Protein AF-A0A2V9N8Z6-F1 (afdb_monomer_lite)

Foldseek 3Di:
DPDPPPQDPDPVSVVQVVVCVVVQHHPVRHGDDDPPPPDDPVVVVVVVVCCVVVVVVVVVPDDPVRVVVVVVVVCCVVPPDDD

Sequence (83 aa):
MPKSSSKDRDFVTVARRVVEHAIGEHLDGTPLEKEVDERSPRAVKAGQLGGLKGGKARAKKLSSSRRRAIARKAAATRWKSEN

Radius of gyration: 19.71 Å; chains: 1; bounding box: 37×30×50 Å

pLDDT: mean 83.87, std 14.42, range [39.12, 95.81]

Secondary structure (DSSP, 8-state):
-PPPP-----HHHHHHHHHHHHHTB-TTSPBPP-----S-HHHHHHHHHHHHHHHHHHHHHS-HHHHHHHHHHHHHHHH----

Structure (mmCIF, N/CA/C/O backbone):
data_AF-A0A2V9N8Z6-F1
#
_entry.id   AF-A0A2V9N8Z6-F1
#
loop_
_atom_site.group_PDB
_atom_site.id
_atom_site.type_symbol
_atom_site.label_atom_id
_atom_site.label_alt_id
_atom_site.label_comp_id
_atom_site.label_asym_id
_atom_site.label_entity_id
_atom_site.label_seq_id
_atom_site.pdbx_PDB_ins_code
_atom_site.Cartn_x
_atom_site.Cartn_y
_atom_site.Cartn_z
_atom_site.occupancy
_atom_site.B_iso_or_equiv
_atom_site.auth_seq_id
_atom_site.auth_comp_id
_atom_site.auth_asym_id
_atom_site.auth_atom_id
_atom_site.pdbx_PDB_model_num
ATOM 1 N N . MET A 1 1 ? 11.744 13.947 5.757 1.00 39.12 1 MET A N 1
ATOM 2 C CA . MET A 1 1 ? 10.979 12.810 5.196 1.00 39.12 1 MET A CA 1
ATOM 3 C C . MET A 1 1 ? 10.755 13.107 3.728 1.00 39.12 1 MET A C 1
ATOM 5 O O . MET A 1 1 ? 10.241 14.192 3.468 1.00 39.12 1 MET A O 1
ATOM 9 N N . PRO A 1 2 ? 11.162 12.248 2.780 1.00 39.12 2 PRO A N 1
ATOM 10 C CA . PRO A 1 2 ? 10.833 12.494 1.382 1.00 39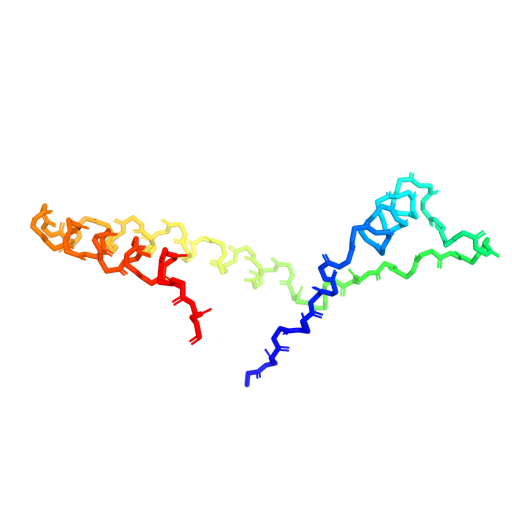.12 2 PRO A CA 1
ATOM 11 C C . PRO A 1 2 ? 9.304 12.522 1.252 1.00 39.12 2 PRO A C 1
ATOM 13 O O . PRO A 1 2 ? 8.627 11.570 1.646 1.00 39.12 2 PRO A O 1
ATOM 16 N N . LYS A 1 3 ? 8.752 13.654 0.796 1.00 44.53 3 LYS A N 1
ATOM 17 C CA . LYS A 1 3 ? 7.339 13.753 0.409 1.00 44.53 3 LYS A CA 1
ATOM 18 C C . LYS A 1 3 ? 7.143 12.719 -0.693 1.00 44.53 3 LYS A C 1
ATOM 20 O O . LYS A 1 3 ? 7.867 12.778 -1.683 1.00 44.53 3 LYS A O 1
ATOM 25 N N . SER A 1 4 ? 6.230 11.761 -0.516 1.00 49.78 4 SER A N 1
ATOM 26 C CA . SER A 1 4 ? 5.903 10.836 -1.602 1.00 49.78 4 SER A CA 1
ATOM 27 C C . SER A 1 4 ? 5.533 11.686 -2.809 1.00 49.78 4 SER A C 1
ATOM 29 O O . SER A 1 4 ? 4.628 12.520 -2.688 1.00 49.78 4 SER A O 1
ATOM 31 N N . SER A 1 5 ? 6.254 11.534 -3.920 1.00 52.19 5 SER A N 1
ATOM 32 C CA . SER A 1 5 ? 5.913 12.240 -5.147 1.00 52.19 5 SER A CA 1
ATOM 33 C C . SER A 1 5 ? 4.441 11.958 -5.428 1.00 52.19 5 SER A C 1
ATOM 35 O O . SER A 1 5 ? 3.980 10.816 -5.338 1.00 52.19 5 SER A O 1
ATOM 37 N N . SER A 1 6 ? 3.667 13.025 -5.617 1.00 55.16 6 SER A N 1
ATOM 38 C CA . SER A 1 6 ? 2.256 12.918 -5.960 1.00 55.16 6 SER A CA 1
ATOM 39 C C . SER A 1 6 ? 2.194 12.193 -7.295 1.00 55.16 6 SER A C 1
ATOM 41 O O . SER A 1 6 ? 2.418 12.796 -8.335 1.00 55.16 6 SER A O 1
ATOM 43 N N . LYS A 1 7 ? 2.010 10.873 -7.264 1.00 60.09 7 LYS A N 1
ATOM 44 C CA . LYS A 1 7 ? 1.948 10.059 -8.472 1.00 60.09 7 LYS A CA 1
ATOM 45 C C . LYS A 1 7 ? 0.733 10.561 -9.244 1.00 60.09 7 LYS A C 1
ATOM 47 O O . LYS A 1 7 ? -0.378 10.461 -8.719 1.00 60.09 7 LYS A O 1
ATOM 52 N N . ASP A 1 8 ? 0.964 11.163 -10.414 1.00 63.19 8 ASP A N 1
ATOM 53 C CA . ASP A 1 8 ? -0.102 11.712 -11.257 1.00 63.19 8 ASP A CA 1
ATOM 54 C C . ASP A 1 8 ? -1.230 10.695 -11.373 1.00 63.19 8 ASP A C 1
ATOM 56 O O . ASP A 1 8 ? -0.998 9.547 -11.765 1.00 63.19 8 ASP A O 1
ATOM 60 N N . ARG A 1 9 ? -2.429 11.105 -10.954 1.00 73.19 9 ARG A N 1
ATOM 61 C CA . ARG A 1 9 ? -3.628 10.257 -10.942 1.00 73.19 9 ARG A CA 1
ATOM 62 C C . ARG A 1 9 ? -4.433 10.375 -12.233 1.00 73.19 9 ARG A C 1
ATOM 64 O O . ARG A 1 9 ? -5.597 9.991 -12.255 1.00 73.19 9 ARG A O 1
ATOM 71 N N . ASP A 1 10 ? -3.839 10.941 -13.275 1.00 88.50 10 ASP A N 1
ATOM 72 C CA . ASP A 1 10 ? -4.444 10.981 -14.596 1.00 88.50 10 ASP A CA 1
ATOM 73 C C . ASP A 1 10 ? -4.489 9.568 -15.202 1.00 88.50 10 ASP A C 1
ATOM 75 O O . ASP A 1 10 ? -3.503 8.824 -15.174 1.00 88.50 10 ASP A O 1
ATOM 79 N N . PHE A 1 11 ? -5.648 9.192 -15.743 1.00 89.06 11 PHE A N 1
ATOM 80 C CA . PHE A 1 11 ? -5.892 7.843 -16.249 1.00 89.06 11 PHE A CA 1
ATOM 81 C C . PHE A 1 11 ? -5.005 7.505 -17.447 1.00 89.06 11 PHE A C 1
ATOM 83 O O . PHE A 1 11 ? -4.517 6.378 -17.534 1.00 89.06 11 PHE A O 1
ATOM 90 N N . VAL A 1 12 ? -4.753 8.473 -18.334 1.00 92.62 12 VAL A N 1
ATOM 91 C CA . VAL A 1 12 ? -3.901 8.274 -19.516 1.00 92.62 12 VAL A CA 1
ATOM 92 C C . VAL A 1 12 ? -2.458 8.035 -19.079 1.00 92.62 12 VAL A C 1
ATOM 94 O O 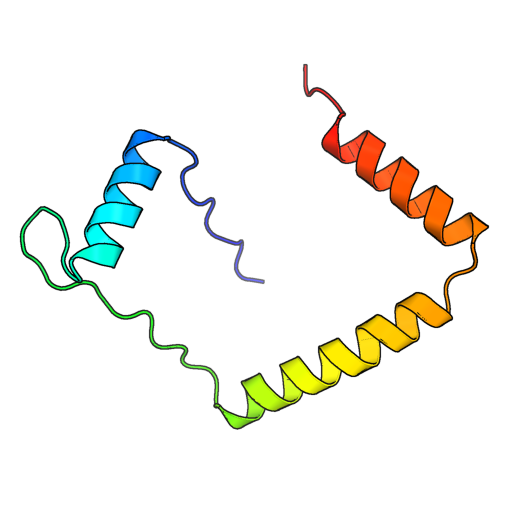. VAL A 1 12 ? -1.807 7.098 -19.537 1.00 92.62 12 VAL A O 1
ATOM 97 N N . THR A 1 13 ? -1.983 8.814 -18.109 1.00 88.31 13 THR A N 1
ATOM 98 C CA . THR A 1 13 ? -0.648 8.664 -17.525 1.00 88.31 13 THR A CA 1
ATOM 99 C C . THR A 1 13 ? -0.473 7.312 -16.829 1.00 88.31 13 THR A C 1
ATOM 101 O O . THR A 1 13 ? 0.582 6.686 -16.948 1.00 88.31 13 THR A O 1
ATOM 104 N N . VAL A 1 14 ? -1.497 6.829 -16.118 1.00 89.88 14 VAL A N 1
ATOM 105 C CA . VAL A 1 14 ? -1.478 5.491 -15.505 1.00 89.88 14 VAL A CA 1
ATOM 106 C C . VAL A 1 14 ? -1.457 4.401 -16.572 1.00 89.88 14 VAL A C 1
ATOM 108 O O . VAL A 1 14 ? -0.624 3.502 -16.483 1.00 89.88 14 VAL A O 1
ATOM 111 N N . ALA A 1 15 ? -2.325 4.486 -17.583 1.00 91.69 15 ALA A N 1
ATOM 112 C CA . ALA A 1 15 ? -2.379 3.509 -18.666 1.00 91.69 15 ALA A CA 1
ATOM 113 C C . ALA A 1 15 ? -1.036 3.418 -19.401 1.00 91.69 15 ALA A C 1
ATOM 115 O O . ALA A 1 15 ? -0.506 2.319 -19.564 1.00 91.69 15 ALA A O 1
ATOM 116 N N . ARG A 1 16 ? -0.432 4.567 -19.736 1.00 91.38 16 ARG A N 1
ATOM 117 C CA . ARG A 1 16 ? 0.913 4.635 -20.320 1.00 91.38 16 ARG A CA 1
ATOM 118 C C . ARG A 1 16 ? 1.938 3.920 -19.443 1.00 91.38 16 ARG A C 1
ATOM 120 O O . ARG A 1 16 ? 2.625 3.031 -19.927 1.00 91.38 16 ARG A O 1
ATOM 127 N N . ARG A 1 17 ? 2.000 4.245 -18.146 1.00 88.62 17 ARG A N 1
ATOM 128 C CA . ARG A 1 17 ? 2.950 3.619 -17.208 1.00 88.62 17 ARG A CA 1
ATOM 129 C C . ARG A 1 17 ? 2.774 2.104 -17.117 1.00 88.62 17 ARG A C 1
ATOM 131 O O . ARG A 1 17 ? 3.773 1.407 -17.009 1.00 88.62 17 ARG A O 1
ATOM 138 N N . VAL A 1 18 ? 1.540 1.593 -17.140 1.00 90.62 18 VAL A N 1
ATOM 139 C CA . VAL A 1 18 ? 1.282 0.142 -17.120 1.00 90.62 18 VAL A CA 1
ATOM 140 C C . VAL A 1 18 ? 1.831 -0.522 -18.378 1.00 90.62 18 VAL A C 1
ATOM 142 O O . VAL A 1 18 ? 2.496 -1.549 -18.263 1.00 90.62 18 VAL A O 1
ATOM 145 N N . VAL A 1 19 ? 1.582 0.065 -19.553 1.00 92.81 19 VAL A N 1
ATOM 146 C CA . VAL A 1 19 ? 2.103 -0.455 -20.825 1.00 92.81 19 VAL A CA 1
ATOM 147 C C . VAL A 1 19 ? 3.625 -0.438 -20.818 1.00 92.81 19 VAL A C 1
ATOM 149 O O . VAL A 1 19 ? 4.224 -1.477 -21.062 1.00 92.81 19 VAL A O 1
ATOM 152 N N . GLU A 1 20 ? 4.241 0.687 -20.448 1.00 92.56 20 GLU A N 1
ATOM 153 C CA . GLU A 1 20 ? 5.700 0.812 -20.359 1.00 92.56 20 GLU A CA 1
ATOM 154 C C . GLU A 1 20 ? 6.290 -0.261 -19.437 1.00 92.56 20 GLU A C 1
ATOM 156 O O . GLU A 1 20 ? 7.198 -0.995 -19.818 1.00 92.56 20 GLU A O 1
ATOM 161 N N . HIS A 1 21 ? 5.722 -0.442 -18.241 1.00 88.31 21 HIS A N 1
ATOM 162 C CA . HIS A 1 21 ? 6.203 -1.455 -17.299 1.00 88.31 21 HIS A CA 1
ATOM 163 C C . HIS A 1 21 ? 6.033 -2.893 -17.807 1.00 88.31 21 HIS A C 1
ATOM 165 O O . HIS A 1 21 ? 6.820 -3.762 -17.439 1.00 88.31 21 HIS A O 1
ATOM 171 N N . ALA A 1 22 ? 5.004 -3.153 -18.619 1.00 89.94 22 ALA A N 1
ATOM 172 C CA . ALA A 1 22 ? 4.757 -4.464 -19.207 1.00 89.94 22 ALA A CA 1
ATOM 173 C C . ALA A 1 22 ? 5.726 -4.777 -20.357 1.00 89.94 22 ALA A C 1
ATOM 175 O O . ALA A 1 22 ? 6.153 -5.924 -20.479 1.00 89.94 22 ALA A O 1
ATOM 176 N N . ILE A 1 23 ? 6.079 -3.777 -21.174 1.00 90.88 23 ILE A N 1
ATOM 177 C CA . ILE A 1 23 ? 7.031 -3.938 -22.284 1.00 90.88 23 ILE A CA 1
ATOM 178 C C . ILE A 1 23 ? 8.494 -3.853 -21.822 1.00 90.88 23 ILE A C 1
ATOM 180 O O . ILE A 1 23 ? 9.369 -4.402 -22.481 1.00 90.88 23 ILE A O 1
ATOM 184 N N . GLY A 1 24 ? 8.769 -3.227 -20.671 1.00 85.31 24 GLY A N 1
ATOM 185 C CA . GLY A 1 24 ? 10.130 -3.057 -20.144 1.00 85.31 24 GLY A CA 1
ATOM 186 C C . GLY A 1 24 ? 10.885 -1.853 -20.725 1.00 85.31 24 GLY A C 1
ATOM 187 O O . GLY A 1 24 ? 12.064 -1.661 -20.430 1.00 85.31 24 GLY A O 1
ATOM 188 N N . GLU A 1 25 ? 10.194 -1.023 -21.497 1.00 90.75 25 GLU A N 1
ATOM 189 C CA . GLU A 1 25 ? 10.701 0.132 -22.234 1.00 90.75 25 GLU A CA 1
ATOM 190 C C . GLU A 1 25 ? 9.669 1.265 -22.161 1.00 90.75 25 GLU A C 1
ATOM 192 O O . GLU A 1 25 ? 8.488 1.049 -21.880 1.00 90.75 25 GLU A O 1
ATOM 197 N N . HIS A 1 26 ? 10.104 2.495 -22.385 1.00 88.38 26 HIS A N 1
ATOM 198 C CA . HIS A 1 26 ? 9.201 3.609 -22.623 1.00 88.38 26 HIS A CA 1
ATOM 199 C C . HIS A 1 26 ? 8.553 3.477 -24.004 1.00 88.38 26 HIS A C 1
ATOM 201 O O . HIS A 1 26 ? 9.087 2.809 -24.888 1.00 88.38 26 HIS A O 1
ATOM 207 N N . LEU A 1 27 ? 7.425 4.158 -24.228 1.00 85.56 27 LEU A N 1
ATOM 208 C CA . LEU A 1 27 ? 6.789 4.159 -25.554 1.00 85.56 27 LEU A CA 1
ATOM 209 C C . LEU A 1 27 ? 7.691 4.737 -26.664 1.00 85.56 27 LEU A C 1
ATOM 211 O O . LEU A 1 27 ? 7.473 4.440 -27.834 1.00 85.56 27 LEU A O 1
ATOM 215 N N . ASP A 1 28 ? 8.722 5.500 -26.292 1.00 85.50 28 ASP A N 1
ATOM 216 C CA . ASP A 1 28 ? 9.735 6.056 -27.197 1.00 85.50 28 ASP A CA 1
ATOM 217 C C . ASP A 1 28 ? 10.889 5.070 -27.498 1.00 85.50 28 ASP A C 1
ATOM 219 O O . ASP A 1 28 ? 11.859 5.430 -28.165 1.00 85.50 28 ASP A O 1
ATOM 223 N N . GLY A 1 29 ? 10.817 3.832 -26.991 1.00 82.25 29 GLY A N 1
ATOM 224 C CA . GLY A 1 29 ? 11.819 2.777 -27.196 1.00 82.25 29 GLY A CA 1
ATOM 225 C C . GLY A 1 29 ? 13.062 2.892 -26.309 1.00 82.25 29 GLY A C 1
ATOM 226 O O . GLY A 1 29 ? 14.026 2.148 -26.485 1.00 82.25 29 GLY A O 1
ATOM 227 N N . THR A 1 30 ? 13.081 3.824 -25.353 1.00 87.69 30 THR A N 1
ATOM 228 C CA . THR A 1 30 ? 14.166 3.916 -24.370 1.00 87.69 30 THR A CA 1
ATOM 229 C C . THR A 1 30 ? 13.969 2.880 -23.255 1.00 87.69 30 THR A C 1
ATOM 231 O O . THR A 1 30 ? 12.836 2.648 -22.831 1.00 87.69 30 THR A O 1
ATOM 234 N N . PRO A 1 31 ? 15.035 2.240 -22.738 1.00 84.12 31 PRO A N 1
ATOM 235 C CA . PRO A 1 31 ? 14.899 1.268 -21.655 1.00 84.12 31 PRO A CA 1
ATOM 236 C C . PRO A 1 31 ? 14.318 1.896 -20.388 1.00 84.12 31 PRO A C 1
ATOM 238 O O . PRO A 1 31 ? 14.697 3.008 -20.018 1.00 84.12 31 PRO A O 1
ATOM 241 N N . LEU A 1 32 ? 13.452 1.164 -19.681 1.00 82.31 32 LEU A N 1
ATOM 242 C CA . LEU A 1 32 ? 12.984 1.604 -18.370 1.00 82.31 32 LEU A CA 1
ATOM 243 C C . LEU A 1 32 ? 14.128 1.575 -17.354 1.00 82.31 32 LEU A C 1
ATOM 245 O O . LEU A 1 32 ? 14.746 0.530 -17.116 1.00 82.31 32 LEU A O 1
ATOM 249 N N . GLU A 1 33 ? 14.358 2.706 -16.688 1.00 78.56 33 GLU A N 1
ATOM 250 C CA . GLU A 1 33 ? 15.222 2.745 -15.514 1.00 78.56 33 GLU A CA 1
ATOM 251 C C . GLU A 1 33 ? 14.639 1.833 -14.433 1.00 78.56 33 GLU A C 1
ATOM 253 O O . GLU A 1 33 ? 13.532 2.029 -13.922 1.00 78.56 33 GLU A O 1
ATOM 258 N N . LYS A 1 34 ? 15.394 0.796 -14.075 1.00 69.94 34 LYS A N 1
ATOM 259 C CA . LYS A 1 34 ? 15.060 -0.014 -12.911 1.00 69.94 34 LYS A CA 1
ATOM 260 C C . LYS A 1 34 ? 15.342 0.848 -11.691 1.00 69.94 34 LYS A C 1
ATOM 262 O O . LYS A 1 34 ? 16.501 1.144 -11.418 1.00 69.94 34 LYS A O 1
ATOM 267 N N . GLU A 1 35 ? 14.299 1.217 -10.951 1.00 68.12 35 GLU A N 1
ATOM 268 C CA . GLU A 1 35 ? 14.463 1.764 -9.605 1.00 68.12 35 GLU A CA 1
ATOM 269 C C . GLU A 1 35 ? 15.157 0.692 -8.751 1.00 68.12 35 GLU A C 1
ATOM 271 O O . GLU A 1 35 ? 14.532 -0.245 -8.246 1.00 68.12 35 GLU A O 1
ATOM 276 N N . VAL A 1 36 ? 16.483 0.779 -8.650 1.00 68.81 36 VAL A N 1
ATOM 277 C CA . VAL A 1 36 ? 17.254 -0.085 -7.766 1.00 68.81 36 VAL A CA 1
ATOM 278 C C . VAL A 1 36 ? 17.009 0.419 -6.358 1.00 68.81 36 VAL A C 1
ATOM 280 O O . VAL A 1 36 ? 17.338 1.551 -6.016 1.00 68.81 36 VAL A O 1
ATOM 283 N N . ASP A 1 37 ? 16.406 -0.427 -5.531 1.00 70.88 37 ASP A N 1
ATOM 284 C CA . ASP A 1 37 ? 16.304 -0.141 -4.111 1.00 70.88 37 ASP A CA 1
ATOM 285 C C . ASP A 1 37 ? 17.715 -0.123 -3.505 1.00 70.88 37 ASP A C 1
ATOM 287 O O . ASP A 1 37 ? 18.312 -1.171 -3.262 1.00 70.88 37 ASP A O 1
ATOM 291 N N . GLU A 1 38 ? 18.253 1.073 -3.265 1.00 80.38 38 GLU A N 1
ATOM 292 C CA . GLU A 1 38 ? 19.584 1.284 -2.677 1.00 80.38 38 GLU A CA 1
ATOM 293 C C . GLU A 1 38 ? 19.686 0.779 -1.225 1.00 80.38 38 GLU A C 1
ATOM 295 O O . GLU A 1 38 ? 20.764 0.754 -0.62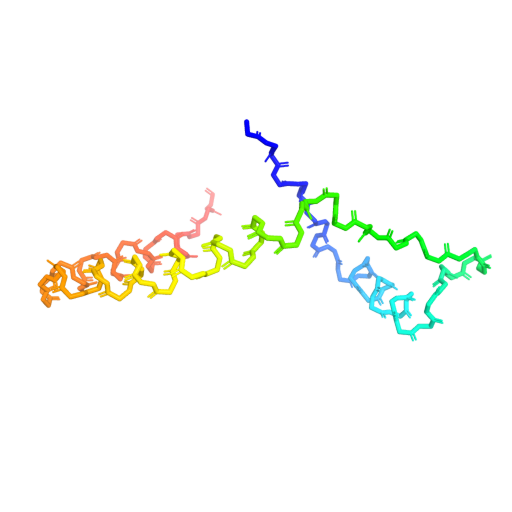2 1.00 80.38 38 GLU A O 1
ATOM 300 N N . ARG A 1 39 ? 18.566 0.376 -0.611 1.00 78.50 39 ARG A N 1
ATOM 301 C CA . ARG A 1 39 ? 18.557 -0.134 0.761 1.00 78.50 39 ARG A CA 1
ATOM 302 C C . ARG A 1 39 ? 19.226 -1.505 0.829 1.00 78.50 39 ARG A C 1
ATOM 304 O O . ARG A 1 39 ? 18.911 -2.426 0.082 1.00 78.50 39 ARG A O 1
ATOM 311 N N . SER A 1 40 ? 20.078 -1.689 1.841 1.00 85.56 40 SER A N 1
ATOM 312 C CA . SER A 1 40 ? 20.692 -2.991 2.127 1.00 85.56 40 SER A CA 1
ATOM 313 C C . SER A 1 40 ? 19.624 -4.095 2.261 1.00 85.56 40 SER A C 1
ATOM 315 O O . SER A 1 40 ? 18.686 -3.935 3.055 1.00 85.56 40 SER A O 1
ATOM 317 N N . PRO A 1 41 ? 19.785 -5.264 1.606 1.00 85.38 41 PRO A N 1
ATOM 318 C CA . PRO A 1 41 ? 18.832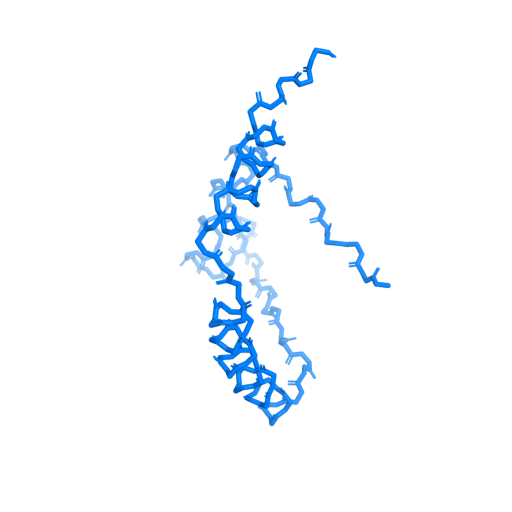 -6.375 1.702 1.00 85.38 41 PRO A CA 1
ATOM 319 C C . PRO A 1 41 ? 18.557 -6.821 3.143 1.00 85.38 41 PRO A C 1
ATOM 321 O O . PRO A 1 41 ? 17.446 -7.235 3.487 1.00 85.38 41 PRO A O 1
ATOM 324 N N . ARG A 1 42 ? 19.562 -6.709 4.023 1.00 87.12 42 ARG A N 1
ATOM 325 C CA . ARG A 1 42 ? 19.424 -7.017 5.451 1.00 87.12 42 ARG A CA 1
ATOM 326 C C . ARG A 1 42 ? 18.506 -6.019 6.158 1.00 87.12 42 ARG A C 1
ATOM 328 O O . ARG A 1 42 ? 17.700 -6.429 6.990 1.00 87.12 42 ARG A O 1
ATOM 335 N N . ALA A 1 43 ? 18.602 -4.735 5.816 1.00 86.94 43 ALA A N 1
ATOM 336 C CA . ALA A 1 43 ? 17.763 -3.684 6.384 1.00 86.94 43 ALA A CA 1
ATOM 337 C C . ALA A 1 43 ? 16.298 -3.834 5.947 1.00 86.94 43 ALA A C 1
ATOM 339 O O . ALA A 1 43 ? 15.401 -3.726 6.783 1.00 86.94 43 ALA A O 1
ATOM 340 N N . VAL A 1 44 ? 16.054 -4.175 4.677 1.00 87.00 44 VAL A N 1
ATOM 341 C CA . VAL A 1 44 ? 14.700 -4.438 4.157 1.00 87.00 44 VAL A CA 1
ATOM 342 C C . VAL A 1 44 ? 14.049 -5.605 4.903 1.00 87.00 44 VAL A C 1
ATOM 344 O O . VAL A 1 44 ? 12.948 -5.464 5.443 1.00 87.00 44 VAL A O 1
ATOM 347 N N . LYS A 1 45 ? 14.758 -6.736 5.026 1.00 89.19 45 LYS A N 1
ATOM 348 C CA . LYS A 1 45 ? 14.268 -7.910 5.767 1.00 89.19 45 LYS A CA 1
ATOM 349 C C . LYS A 1 45 ? 14.020 -7.596 7.245 1.00 89.19 45 LYS A C 1
ATOM 351 O O . LYS A 1 45 ? 12.998 -8.001 7.798 1.00 89.19 45 LYS A O 1
ATOM 356 N N . ALA A 1 46 ? 14.915 -6.845 7.887 1.00 91.56 46 ALA A N 1
ATOM 357 C CA . ALA A 1 46 ? 14.746 -6.433 9.279 1.00 91.56 46 ALA A CA 1
ATOM 358 C C . ALA A 1 46 ? 13.509 -5.537 9.470 1.00 91.56 46 ALA A C 1
ATOM 360 O O . ALA A 1 46 ? 12.716 -5.771 10.386 1.00 91.56 46 ALA A O 1
ATOM 361 N N . GLY A 1 47 ? 13.297 -4.563 8.579 1.00 91.00 47 GLY A N 1
ATOM 362 C CA . GLY A 1 47 ? 12.119 -3.694 8.589 1.00 91.00 47 GLY A CA 1
ATOM 363 C C . GLY A 1 47 ? 10.816 -4.473 8.399 1.00 91.00 47 GLY A C 1
ATOM 364 O O . GLY A 1 47 ? 9.858 -4.269 9.146 1.00 91.00 47 GLY A O 1
ATOM 365 N N . GLN A 1 48 ? 10.800 -5.430 7.468 1.00 92.00 48 GLN A N 1
ATOM 366 C CA . GLN A 1 48 ? 9.656 -6.314 7.240 1.00 92.00 48 GLN A CA 1
ATOM 367 C C . GLN A 1 48 ? 9.315 -7.133 8.495 1.00 92.00 48 GLN A C 1
ATOM 369 O O . GLN A 1 48 ? 8.161 -7.151 8.933 1.00 92.00 48 GLN A O 1
ATOM 374 N N . LEU A 1 49 ? 10.315 -7.764 9.120 1.00 93.38 49 LEU A N 1
ATOM 375 C CA . LEU A 1 49 ? 10.132 -8.528 10.358 1.00 93.38 49 LEU A CA 1
ATOM 376 C C . LEU A 1 49 ? 9.623 -7.647 11.508 1.00 93.38 49 LEU A C 1
ATOM 378 O O . LEU A 1 49 ? 8.723 -8.056 12.249 1.00 93.38 49 LEU A O 1
ATOM 382 N N . GLY A 1 50 ? 10.163 -6.433 11.641 1.00 94.12 50 GLY A N 1
ATOM 383 C CA . GLY A 1 50 ? 9.714 -5.446 12.622 1.00 94.12 50 GLY A CA 1
ATOM 384 C C . GLY A 1 50 ? 8.253 -5.043 12.412 1.00 94.12 50 GLY A C 1
ATOM 385 O O . GLY A 1 50 ? 7.470 -5.060 13.363 1.00 94.12 50 GLY A O 1
ATOM 386 N N . GLY A 1 51 ? 7.853 -4.768 11.168 1.00 93.19 51 GLY A N 1
ATOM 387 C CA . GLY A 1 51 ? 6.478 -4.416 10.810 1.00 93.19 51 GLY A CA 1
ATOM 388 C C . GLY A 1 51 ? 5.477 -5.538 11.095 1.00 93.19 51 GLY A C 1
ATOM 389 O O . GLY A 1 51 ? 4.431 -5.296 11.701 1.00 93.19 51 GLY A O 1
ATOM 390 N N . LEU A 1 52 ? 5.818 -6.781 10.743 1.00 93.25 52 LEU A N 1
ATOM 391 C CA . LEU A 1 52 ? 4.976 -7.956 10.995 1.00 93.25 52 LEU A CA 1
ATOM 392 C C . LEU A 1 52 ? 4.736 -8.190 12.493 1.00 93.25 52 LEU A C 1
ATOM 394 O O . LEU A 1 52 ? 3.611 -8.488 12.908 1.00 93.25 52 LEU A O 1
ATOM 398 N N . LYS A 1 53 ? 5.776 -8.032 13.320 1.00 95.00 53 LYS A N 1
ATOM 399 C CA . LYS A 1 53 ? 5.669 -8.155 14.782 1.00 95.00 53 LYS A CA 1
ATOM 400 C C . LYS A 1 53 ? 4.917 -6.967 15.389 1.00 95.00 53 LYS A C 1
ATOM 402 O O . LYS A 1 53 ? 3.957 -7.158 16.139 1.00 95.00 53 LYS A O 1
ATOM 407 N N . GLY A 1 54 ? 5.310 -5.748 15.028 1.00 94.75 54 GLY A N 1
ATOM 408 C CA . GLY A 1 54 ? 4.754 -4.505 15.562 1.00 94.75 54 GLY A CA 1
ATOM 409 C C . GLY A 1 54 ? 3.280 -4.308 15.214 1.00 94.75 54 GLY A C 1
ATOM 410 O O . GLY A 1 54 ? 2.490 -3.929 16.079 1.00 94.75 54 GLY A O 1
ATOM 411 N N . GLY A 1 55 ? 2.874 -4.637 13.985 1.00 92.69 55 GLY A N 1
ATOM 412 C CA . GLY A 1 55 ? 1.481 -4.557 13.544 1.00 92.69 55 GLY A CA 1
ATOM 413 C C . GLY A 1 55 ? 0.559 -5.461 14.363 1.00 92.69 55 GLY A C 1
ATOM 414 O O . GLY A 1 55 ? -0.458 -4.999 14.887 1.00 92.69 55 GLY A O 1
ATOM 415 N N . LYS A 1 56 ? 0.955 -6.726 14.564 1.00 92.38 56 LYS A N 1
ATOM 416 C CA . LYS A 1 56 ? 0.209 -7.677 15.406 1.00 92.38 56 LYS A CA 1
ATOM 417 C C . LYS A 1 56 ? 0.144 -7.213 16.862 1.00 92.38 56 LYS A C 1
ATOM 419 O O . LYS A 1 56 ? -0.930 -7.241 17.462 1.00 92.38 56 LYS A O 1
ATOM 424 N N . ALA A 1 57 ? 1.262 -6.752 17.425 1.00 93.75 57 ALA A N 1
ATOM 425 C CA . ALA A 1 57 ? 1.309 -6.242 18.796 1.00 93.75 57 ALA A CA 1
ATOM 426 C C . ALA A 1 57 ? 0.388 -5.023 18.988 1.00 93.75 57 ALA A C 1
ATOM 428 O O . ALA A 1 57 ? -0.403 -4.973 19.932 1.00 93.75 57 ALA A O 1
ATOM 429 N N . ARG A 1 58 ? 0.414 -4.071 18.047 1.00 92.31 58 ARG A N 1
ATOM 430 C CA . ARG A 1 58 ? -0.459 -2.891 18.060 1.00 92.31 58 ARG A CA 1
ATOM 431 C C . ARG A 1 58 ? -1.935 -3.274 17.960 1.00 92.31 58 ARG A C 1
ATOM 433 O O . ARG A 1 58 ? -2.749 -2.707 18.684 1.00 92.31 58 ARG A O 1
ATOM 440 N N . ALA A 1 59 ? -2.279 -4.238 17.107 1.00 89.44 59 ALA A N 1
ATOM 441 C CA . ALA A 1 59 ? -3.652 -4.713 16.962 1.00 89.44 59 ALA A CA 1
ATOM 442 C C . ALA A 1 59 ? -4.180 -5.366 18.251 1.00 89.44 59 ALA A C 1
ATOM 444 O O . ALA A 1 59 ? -5.303 -5.070 18.662 1.00 89.44 59 ALA A O 1
ATOM 445 N N . LYS A 1 60 ? -3.356 -6.188 18.921 1.00 92.25 60 LYS A N 1
ATOM 446 C CA . LYS A 1 60 ? -3.695 -6.821 20.208 1.00 92.25 60 LYS A CA 1
ATOM 447 C C . LYS A 1 60 ? -3.894 -5.804 21.336 1.00 92.25 60 LYS A C 1
ATOM 449 O O . LYS A 1 60 ? -4.787 -5.982 22.154 1.00 92.25 60 LYS A O 1
ATOM 454 N N . LYS A 1 61 ? -3.107 -4.721 21.364 1.00 94.38 61 LYS A N 1
ATOM 455 C CA . LYS A 1 61 ? -3.209 -3.662 22.387 1.00 94.38 61 LYS A CA 1
ATOM 456 C C . LYS A 1 61 ? -4.491 -2.818 22.275 1.00 94.38 61 LYS A C 1
ATOM 458 O O . LYS A 1 61 ? -4.860 -2.131 23.224 1.00 94.38 61 LYS A O 1
ATOM 463 N N . LEU A 1 62 ? -5.166 -2.818 21.125 1.00 93.50 62 LEU A N 1
ATOM 464 C CA . LEU A 1 62 ? -6.386 -2.034 20.921 1.00 93.50 62 LEU A CA 1
ATOM 465 C C . LEU A 1 62 ? -7.625 -2.789 21.415 1.00 93.50 62 LEU A C 1
ATOM 467 O O . LEU A 1 62 ? -7.886 -3.909 20.982 1.00 93.50 62 LEU A O 1
ATOM 471 N N . SER A 1 63 ? -8.448 -2.131 22.233 1.00 95.31 63 SER A N 1
ATOM 472 C CA . SER A 1 63 ? -9.786 -2.620 22.584 1.00 95.31 63 SER A CA 1
ATOM 473 C C . SER A 1 63 ? -10.737 -2.586 21.379 1.00 95.31 63 SER A C 1
ATOM 475 O O . SER A 1 63 ? -10.522 -1.859 20.403 1.00 95.31 63 SER A O 1
ATOM 477 N N . SER A 1 64 ? -11.835 -3.342 21.454 1.00 92.62 64 SER A N 1
ATOM 478 C CA . SER A 1 64 ? -12.895 -3.338 20.434 1.00 92.62 64 SER A CA 1
ATOM 479 C C . SER A 1 64 ? -13.482 -1.937 20.208 1.00 92.62 64 SER A C 1
ATOM 481 O O . SER A 1 64 ? -13.654 -1.523 19.060 1.00 92.62 64 SER A O 1
ATOM 483 N N . SER A 1 65 ? -13.715 -1.176 21.282 1.00 94.81 65 SER A N 1
ATOM 484 C CA . SER A 1 65 ? -14.203 0.206 21.222 1.00 94.81 65 SER A CA 1
ATOM 485 C C . SER A 1 65 ? -13.221 1.126 20.497 1.00 94.81 65 SER A C 1
ATOM 487 O O . SER A 1 65 ? -13.615 1.873 19.599 1.00 94.81 65 SER A O 1
ATOM 489 N N . ARG A 1 66 ? -11.923 1.018 20.804 1.00 94.81 66 ARG A N 1
ATOM 490 C CA . ARG A 1 66 ? -10.888 1.847 20.180 1.00 94.81 66 ARG A CA 1
ATOM 491 C C . ARG A 1 66 ? -10.690 1.504 18.706 1.00 94.81 66 ARG A C 1
ATOM 493 O O . ARG A 1 66 ? -10.519 2.414 17.899 1.00 94.81 66 ARG A O 1
ATOM 500 N N . ARG A 1 67 ? -10.785 0.223 18.327 1.00 93.81 67 ARG A N 1
ATOM 501 C CA . ARG A 1 67 ? -10.787 -0.191 16.911 1.00 93.81 67 ARG A CA 1
ATOM 502 C C . ARG A 1 67 ? -11.962 0.423 16.147 1.00 93.81 67 ARG A C 1
ATOM 504 O O . ARG A 1 67 ? -11.750 0.985 15.076 1.00 93.81 67 ARG A O 1
ATOM 511 N N . ARG A 1 68 ? -13.174 0.389 16.717 1.00 94.62 68 ARG A N 1
ATOM 512 C CA . ARG A 1 68 ? -14.368 1.019 16.119 1.00 94.62 68 ARG A CA 1
ATOM 513 C C . ARG A 1 68 ? -14.197 2.531 15.958 1.00 94.62 68 ARG A C 1
ATOM 515 O O . ARG A 1 68 ? -14.511 3.060 14.898 1.00 94.62 68 ARG A O 1
ATOM 522 N N . ALA A 1 69 ? -13.664 3.217 16.969 1.00 95.81 69 ALA A N 1
ATOM 523 C CA . ALA A 1 69 ? -13.418 4.659 16.905 1.00 95.81 69 ALA A CA 1
ATOM 524 C C . ALA A 1 69 ? -12.419 5.030 15.794 1.00 95.81 69 ALA A C 1
ATOM 526 O O . ALA A 1 69 ? -12.671 5.954 15.023 1.00 95.81 69 ALA A O 1
ATOM 527 N N . ILE A 1 70 ? -11.322 4.273 15.663 1.00 94.75 70 ILE A N 1
ATOM 528 C CA . ILE A 1 70 ? -10.340 4.458 14.583 1.00 94.75 70 ILE A CA 1
ATOM 529 C C . ILE A 1 70 ? -10.993 4.239 13.213 1.00 94.75 70 ILE A C 1
ATOM 531 O O . ILE A 1 70 ? -10.794 5.055 12.318 1.00 94.75 70 ILE A O 1
ATOM 535 N N . ALA A 1 71 ? -11.798 3.183 13.056 1.00 93.19 71 ALA A N 1
ATOM 536 C CA . ALA A 1 71 ? -12.486 2.888 11.800 1.00 93.19 71 ALA A CA 1
ATOM 537 C C . ALA A 1 71 ? -13.471 3.999 11.400 1.00 93.19 71 ALA A C 1
ATOM 539 O O . ALA A 1 71 ? -13.452 4.444 10.256 1.00 93.19 71 ALA A O 1
ATOM 540 N N . ARG A 1 72 ? -14.276 4.503 12.346 1.00 94.88 72 ARG A N 1
ATOM 541 C CA . ARG A 1 72 ? -15.183 5.640 12.106 1.00 94.88 72 ARG A CA 1
ATOM 542 C C . ARG A 1 72 ? -14.419 6.894 11.699 1.00 94.88 72 ARG A C 1
ATOM 544 O O . ARG A 1 72 ? -14.802 7.536 10.731 1.00 94.88 72 ARG A O 1
ATOM 551 N N . LYS A 1 73 ? -13.322 7.215 12.396 1.00 94.81 73 LYS A N 1
ATOM 552 C CA . LYS A 1 73 ? -12.467 8.359 12.049 1.00 94.81 73 LYS A CA 1
ATOM 553 C C . LYS A 1 73 ? -11.892 8.213 10.638 1.00 94.81 73 LYS A C 1
ATOM 555 O O . LYS A 1 73 ? -11.943 9.161 9.869 1.00 94.81 73 LYS A O 1
ATOM 560 N N . ALA A 1 74 ? -11.391 7.028 10.288 1.00 93.19 74 ALA A N 1
ATOM 561 C CA . ALA A 1 74 ? -10.849 6.753 8.960 1.00 93.19 74 ALA A CA 1
ATOM 562 C C . ALA A 1 74 ? -11.916 6.861 7.860 1.00 93.19 74 ALA A C 1
ATOM 564 O O . ALA A 1 74 ? -11.654 7.457 6.819 1.00 93.19 74 ALA A O 1
ATOM 565 N N . ALA A 1 75 ? -13.118 6.330 8.100 1.00 92.62 75 ALA A N 1
ATOM 566 C CA . ALA A 1 75 ? -14.244 6.463 7.183 1.00 92.62 75 ALA A CA 1
ATOM 567 C C . ALA A 1 75 ? -14.641 7.932 7.007 1.00 92.62 75 ALA A C 1
ATOM 569 O O . ALA A 1 75 ? -14.734 8.392 5.876 1.00 92.62 75 ALA A O 1
ATOM 570 N N . ALA A 1 76 ? -14.786 8.682 8.102 1.00 92.75 76 ALA A N 1
ATOM 571 C CA . ALA A 1 76 ? -15.088 10.106 8.046 1.00 92.75 76 ALA A CA 1
ATOM 572 C C . ALA A 1 76 ? -14.032 10.872 7.242 1.00 92.75 76 ALA A C 1
ATOM 574 O O . ALA A 1 76 ? -14.403 11.662 6.397 1.00 92.75 76 ALA A O 1
ATOM 575 N N . THR A 1 77 ? -12.734 10.608 7.433 1.00 91.69 77 THR A N 1
ATOM 576 C CA . THR A 1 77 ? -11.676 11.247 6.631 1.00 91.69 77 THR A CA 1
ATOM 577 C C . THR A 1 77 ? -11.734 10.850 5.156 1.00 91.69 77 THR A C 1
ATOM 579 O O . THR A 1 77 ? -11.566 11.708 4.303 1.00 91.69 77 THR A O 1
ATOM 582 N N . ARG A 1 78 ? -11.973 9.571 4.842 1.00 88.06 78 ARG A N 1
ATOM 583 C CA . ARG A 1 78 ? -12.034 9.082 3.455 1.00 88.06 78 ARG A CA 1
ATOM 584 C C . ARG A 1 78 ? -13.238 9.632 2.690 1.00 88.06 78 ARG A C 1
ATOM 586 O O . ARG A 1 78 ? -13.122 9.886 1.499 1.00 88.06 78 ARG A O 1
ATOM 593 N N . TRP A 1 79 ? -14.375 9.751 3.367 1.00 89.81 79 TRP A N 1
ATOM 594 C CA . TRP A 1 79 ? -15.651 10.169 2.785 1.00 89.81 79 TRP A CA 1
ATOM 595 C C . TRP A 1 79 ? -15.982 11.633 3.056 1.00 89.81 79 TRP A C 1
ATOM 597 O O . TRP A 1 79 ? -17.064 12.082 2.689 1.00 89.81 79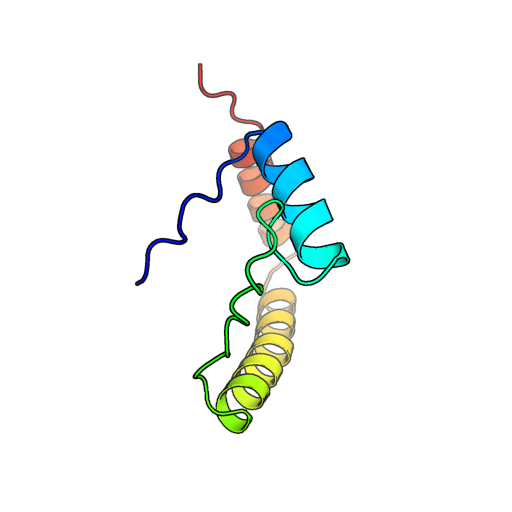 TRP A O 1
ATOM 607 N N . LYS A 1 80 ? -15.078 12.387 3.694 1.00 83.19 80 LYS A N 1
ATOM 608 C CA . LYS A 1 80 ? -15.209 13.837 3.770 1.00 83.19 80 LYS A CA 1
ATOM 609 C C . LYS A 1 80 ? -15.029 14.359 2.349 1.00 83.19 80 LYS A C 1
ATOM 611 O O . LYS A 1 80 ? -13.908 14.426 1.858 1.00 83.19 80 LYS A O 1
ATOM 616 N N . SER A 1 81 ? -16.138 14.669 1.691 1.00 60.22 81 SER A N 1
ATOM 617 C CA . SER A 1 81 ? -16.141 15.489 0.491 1.00 60.22 81 SER A CA 1
ATOM 618 C C . SER A 1 81 ? -15.511 16.831 0.858 1.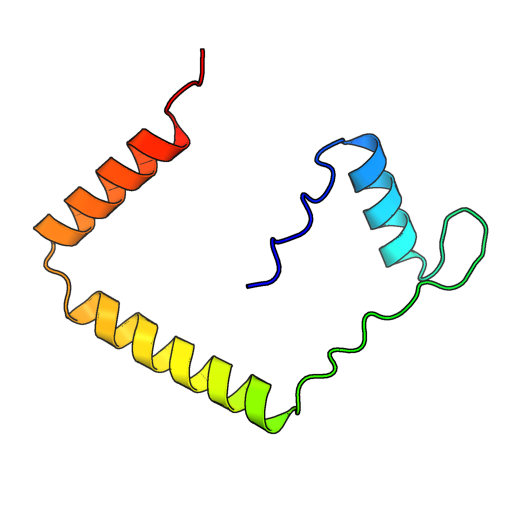00 60.22 81 SER A C 1
ATOM 620 O O . SER A 1 81 ? -16.052 17.563 1.691 1.00 60.22 81 SER A O 1
ATOM 622 N N . GLU A 1 82 ? -14.338 17.124 0.301 1.00 58.19 82 GLU A N 1
ATOM 623 C CA . GLU A 1 82 ? -13.912 18.509 0.124 1.00 58.19 82 GLU A CA 1
ATOM 624 C C . GLU A 1 82 ? -14.887 19.115 -0.889 1.00 58.19 82 GLU A C 1
ATOM 626 O O . GLU A 1 82 ? -14.809 18.819 -2.079 1.00 58.19 82 GLU A O 1
ATOM 631 N N . ASN A 1 83 ? -15.877 19.852 -0.382 1.00 43.00 83 ASN A N 1
ATOM 632 C CA . ASN A 1 83 ? -16.386 21.010 -1.108 1.00 43.00 83 ASN A CA 1
ATOM 633 C C . ASN A 1 83 ? -15.399 22.151 -0.885 1.00 43.00 83 ASN A C 1
ATOM 635 O O . ASN A 1 83 ? -14.966 22.298 0.286 1.00 43.00 83 ASN A O 1
#